Protein AF-A0AAN8WXS8-F1 (afdb_monomer_lite)

Radius of gyration: 25.69 Å; chains: 1; bounding box: 59×44×62 Å

Organism: Halocaridina rubra (NCBI:txid373956)

Structure (mmCIF, N/CA/C/O backbone):
data_AF-A0AAN8WXS8-F1
#
_entry.id   AF-A0AAN8WXS8-F1
#
loop_
_atom_site.group_PDB
_atom_site.id
_atom_site.type_symbol
_atom_site.label_atom_id
_atom_site.label_alt_id
_atom_site.label_comp_id
_atom_site.label_asym_id
_atom_site.label_entity_id
_atom_site.label_seq_id
_atom_site.pdbx_PDB_ins_code
_atom_site.Cartn_x
_atom_site.Cartn_y
_atom_site.Cartn_z
_atom_site.occupancy
_atom_site.B_iso_or_equiv
_atom_site.auth_seq_id
_atom_site.auth_comp_id
_atom_site.auth_asym_id
_atom_site.auth_atom_id
_atom_site.pdbx_PDB_model_num
ATOM 1 N N . MET A 1 1 ? -15.600 1.512 2.262 1.00 88.75 1 MET A N 1
ATOM 2 C CA . MET A 1 1 ? -15.982 2.448 3.340 1.00 88.75 1 MET A CA 1
ATOM 3 C C . MET A 1 1 ? -16.787 3.572 2.714 1.00 88.75 1 MET A C 1
ATOM 5 O O . MET A 1 1 ? -16.314 4.139 1.739 1.00 88.75 1 MET A O 1
ATOM 9 N N . GLN A 1 2 ? -18.002 3.830 3.194 1.00 92.88 2 GLN A N 1
ATOM 10 C CA . GLN A 1 2 ? -18.832 4.942 2.721 1.00 92.88 2 GLN A CA 1
ATOM 11 C C . GLN A 1 2 ? -18.619 6.145 3.644 1.00 92.88 2 GLN A C 1
ATOM 13 O O . GLN A 1 2 ? -18.555 5.969 4.859 1.00 92.88 2 GLN A O 1
ATOM 18 N N . VAL A 1 3 ? -18.501 7.347 3.079 1.00 96.12 3 VAL A N 1
ATOM 19 C CA . VAL A 1 3 ? -18.275 8.585 3.837 1.00 96.12 3 VAL A CA 1
ATOM 20 C C . VAL A 1 3 ? -19.212 9.694 3.374 1.00 96.12 3 VAL A C 1
ATOM 22 O O . VAL A 1 3 ? -19.596 9.736 2.205 1.00 96.12 3 VAL A O 1
ATOM 25 N N . ASP A 1 4 ? -19.566 10.593 4.287 1.00 95.38 4 ASP A N 1
ATOM 26 C CA . ASP A 1 4 ? -20.258 11.841 3.978 1.00 95.38 4 ASP A CA 1
ATOM 27 C C . ASP A 1 4 ? -19.231 12.957 3.752 1.00 95.38 4 ASP A C 1
ATOM 29 O O . ASP A 1 4 ? -18.678 13.521 4.698 1.00 95.38 4 ASP A O 1
ATOM 33 N N . ALA A 1 5 ? -18.971 13.272 2.482 1.00 91.62 5 ALA A N 1
ATOM 34 C CA . ALA A 1 5 ? -18.016 14.306 2.087 1.00 91.62 5 ALA A CA 1
ATOM 35 C C . ALA A 1 5 ? -18.447 15.726 2.503 1.00 91.62 5 ALA A C 1
ATOM 37 O O . ALA A 1 5 ? -17.599 16.603 2.628 1.00 91.62 5 ALA A O 1
ATOM 38 N N . ASN A 1 6 ? -19.741 15.966 2.754 1.00 92.69 6 ASN A N 1
ATOM 39 C CA . ASN A 1 6 ? -20.224 17.275 3.208 1.00 92.69 6 ASN A CA 1
ATOM 40 C C . ASN A 1 6 ? -20.075 17.457 4.725 1.00 92.69 6 ASN A C 1
ATOM 42 O O . ASN A 1 6 ? -20.254 18.563 5.233 1.00 92.69 6 ASN A O 1
ATOM 46 N N . ASN A 1 7 ? -19.760 16.378 5.444 1.00 93.88 7 ASN A N 1
ATOM 47 C CA . ASN A 1 7 ? -19.612 16.357 6.891 1.00 93.88 7 ASN A CA 1
ATOM 48 C C . ASN A 1 7 ? -18.234 15.806 7.285 1.00 93.88 7 ASN A C 1
ATOM 50 O O . ASN A 1 7 ? -18.129 14.752 7.914 1.00 93.88 7 ASN A O 1
ATOM 54 N N . ALA A 1 8 ? -17.175 16.506 6.874 1.00 94.06 8 ALA A N 1
ATOM 55 C CA . ALA A 1 8 ? -15.784 16.205 7.218 1.00 94.06 8 ALA A CA 1
ATOM 56 C C . ALA A 1 8 ? -15.362 14.742 6.949 1.00 94.06 8 ALA A C 1
ATOM 58 O O . ALA A 1 8 ? -14.729 14.095 7.792 1.00 94.06 8 ALA A O 1
ATOM 59 N N . HIS A 1 9 ? -15.810 14.175 5.822 1.00 96.19 9 HIS A N 1
ATOM 60 C CA . HIS A 1 9 ? -15.609 12.767 5.456 1.00 96.19 9 HIS A CA 1
ATOM 61 C C . HIS A 1 9 ? -15.994 11.785 6.578 1.00 96.19 9 HIS A C 1
ATOM 63 O O . HIS A 1 9 ? -15.307 10.790 6.815 1.00 96.19 9 HIS A O 1
ATOM 69 N N . THR A 1 10 ? -17.087 12.061 7.295 1.00 97.31 10 THR A N 1
ATOM 70 C CA . THR A 1 10 ? -17.552 11.196 8.387 1.00 97.31 10 THR A CA 1
ATOM 71 C C . THR A 1 10 ? -17.991 9.840 7.849 1.00 97.31 10 THR A C 1
ATOM 73 O O . THR A 1 10 ? -18.765 9.761 6.894 1.00 97.31 10 THR A O 1
ATOM 76 N N . VAL A 1 11 ? -17.514 8.760 8.468 1.00 97.00 11 VAL A N 1
ATOM 77 C CA . VAL A 1 11 ? -17.847 7.389 8.068 1.00 97.00 11 VAL A CA 1
ATOM 78 C C . VAL A 1 11 ? -19.330 7.108 8.307 1.00 97.00 11 VAL A C 1
ATOM 80 O O . VAL A 1 11 ? -19.829 7.222 9.427 1.00 97.00 11 VAL A O 1
ATOM 83 N N . VAL A 1 12 ? -20.027 6.696 7.248 1.00 95.75 12 VAL A N 1
ATOM 84 C CA . VAL A 1 12 ? -21.451 6.352 7.279 1.00 95.75 12 VAL A CA 1
ATOM 85 C C . VAL A 1 12 ? -21.603 4.839 7.414 1.00 95.75 12 VAL A C 1
ATOM 87 O O . VAL A 1 12 ? -21.116 4.076 6.579 1.00 95.75 12 VAL A O 1
ATOM 90 N N . GLY A 1 13 ? -22.314 4.408 8.457 1.00 92.56 13 GLY A N 1
ATOM 91 C CA . GLY A 1 13 ? -22.490 2.992 8.775 1.00 92.56 13 GLY A CA 1
ATOM 92 C C . GLY A 1 13 ? -21.215 2.338 9.313 1.00 92.56 13 GLY A C 1
ATOM 93 O O . GLY A 1 13 ? -20.308 3.011 9.806 1.00 92.56 13 GLY A O 1
ATOM 94 N N . THR A 1 14 ? -21.159 1.008 9.238 1.00 92.88 14 THR A N 1
ATOM 95 C CA . THR A 1 14 ? -19.994 0.232 9.678 1.00 92.88 14 THR A CA 1
ATOM 96 C C . THR A 1 14 ? -19.018 0.073 8.511 1.00 92.88 14 THR A C 1
ATOM 98 O O . THR A 1 14 ? -19.390 -0.511 7.487 1.00 92.88 14 THR A O 1
ATOM 101 N N . PRO A 1 15 ? -17.781 0.593 8.611 1.00 95.62 15 PRO A N 1
ATOM 102 C CA . PRO A 1 15 ? -16.771 0.343 7.595 1.00 95.62 15 PRO A CA 1
ATOM 103 C C . PRO A 1 15 ? -16.388 -1.140 7.586 1.00 95.62 15 PRO A C 1
ATOM 105 O O . PRO A 1 15 ? -16.447 -1.804 8.611 1.00 95.62 15 PRO A O 1
ATOM 108 N N . VAL A 1 16 ? -15.972 -1.641 6.423 1.00 96.75 16 VAL A N 1
ATOM 109 C CA . VAL A 1 16 ? -15.455 -3.004 6.263 1.00 96.75 16 VAL A CA 1
ATOM 110 C C . VAL A 1 16 ? -13.984 -2.906 5.889 1.00 96.75 16 VAL A C 1
ATOM 112 O O . VAL A 1 16 ? -13.652 -2.305 4.863 1.00 96.75 16 VAL A O 1
ATOM 115 N N . ILE A 1 17 ? -13.119 -3.459 6.732 1.00 97.44 17 ILE A N 1
ATOM 116 C CA . ILE A 1 17 ? -11.664 -3.415 6.621 1.00 97.44 17 ILE A CA 1
ATOM 117 C C . ILE A 1 17 ? -11.153 -4.841 6.774 1.00 97.44 17 ILE A C 1
ATOM 119 O O . ILE A 1 17 ? -11.209 -5.432 7.852 1.00 97.44 17 ILE A O 1
ATOM 123 N N . VAL A 1 18 ? -10.639 -5.387 5.675 1.00 97.31 1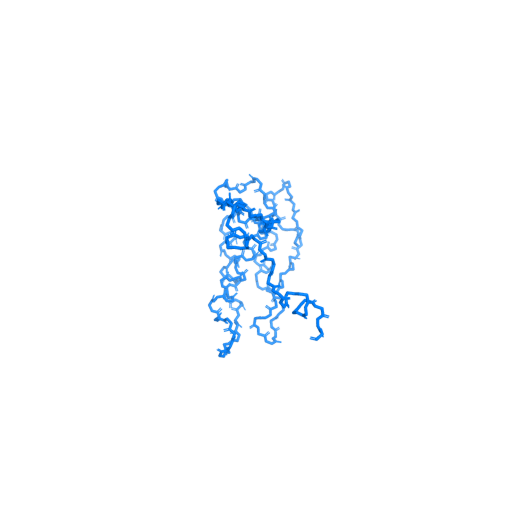8 VAL A N 1
ATOM 124 C CA . VAL A 1 18 ? -10.178 -6.772 5.610 1.00 97.31 18 VAL A CA 1
ATOM 125 C C . VAL A 1 18 ? -8.729 -6.852 5.159 1.00 97.31 18 VAL A C 1
ATOM 127 O O . VAL A 1 18 ? -8.315 -6.130 4.251 1.00 97.31 18 VAL A O 1
ATOM 130 N N . PHE A 1 19 ? -7.967 -7.756 5.773 1.00 96.62 19 PHE A N 1
ATOM 131 C CA . PHE A 1 19 ? -6.583 -8.035 5.392 1.00 96.62 19 PHE A CA 1
ATOM 132 C C . PHE A 1 19 ? -6.367 -9.535 5.216 1.00 96.62 19 PHE A C 1
ATOM 134 O O . PHE A 1 19 ? -6.828 -10.344 6.017 1.00 96.62 19 PHE A O 1
ATOM 141 N N . GLY A 1 20 ? -5.631 -9.898 4.166 1.00 93.31 20 GLY A N 1
ATOM 142 C CA . GLY A 1 20 ? -5.133 -11.254 3.958 1.00 93.31 20 GLY A CA 1
ATOM 143 C C . GLY A 1 20 ? -3.707 -11.425 4.480 1.00 93.31 20 GLY A C 1
ATOM 144 O O . GLY A 1 20 ? -3.024 -10.453 4.796 1.00 93.31 20 GLY A O 1
ATOM 145 N N . CYS A 1 21 ? -3.238 -12.673 4.520 1.00 91.12 21 CYS A N 1
ATOM 146 C CA . CYS A 1 21 ? -1.847 -13.025 4.841 1.00 91.12 21 CYS A CA 1
ATOM 147 C C . CYS A 1 21 ? -1.344 -12.544 6.222 1.00 91.12 21 CYS A C 1
ATOM 149 O O . CYS A 1 21 ? -0.133 -12.409 6.422 1.00 91.12 21 CYS A O 1
ATOM 151 N N . ILE A 1 22 ? -2.256 -12.327 7.175 1.00 95.50 22 ILE A N 1
ATOM 152 C CA . ILE A 1 22 ? -1.928 -11.998 8.568 1.00 95.50 22 ILE A CA 1
ATOM 153 C C . ILE A 1 22 ? -1.691 -13.291 9.358 1.00 95.50 22 ILE A C 1
ATOM 155 O O . ILE A 1 22 ? -0.548 -13.640 9.649 1.00 95.50 22 ILE A O 1
ATOM 159 N N . ASN A 1 23 ? -2.753 -14.044 9.632 1.00 93.75 23 ASN A N 1
ATOM 160 C CA . ASN A 1 23 ? -2.713 -15.379 10.227 1.00 93.75 23 ASN A CA 1
ATOM 161 C C . ASN A 1 23 ? -3.870 -16.224 9.651 1.00 93.75 23 ASN A C 1
ATOM 163 O O . ASN A 1 23 ? -4.530 -15.810 8.697 1.00 93.75 23 ASN A O 1
ATOM 167 N N . THR A 1 24 ? -4.103 -17.422 10.188 1.00 93.25 24 THR A N 1
ATOM 168 C CA . THR A 1 24 ? -5.115 -18.358 9.654 1.00 93.25 24 THR A CA 1
ATOM 169 C C . THR A 1 24 ? -6.571 -17.982 9.946 1.00 93.25 24 THR A C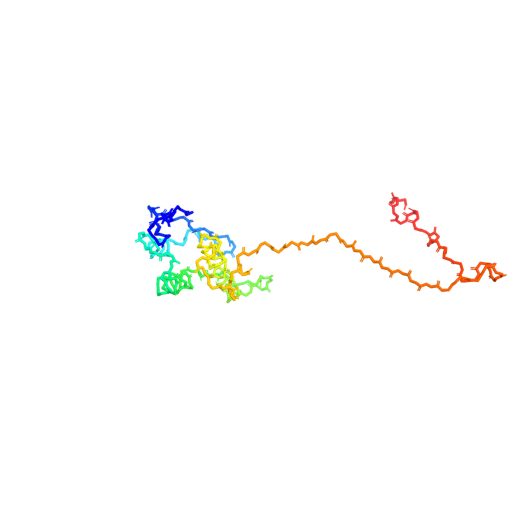 1
ATOM 171 O O . THR A 1 24 ? -7.467 -18.540 9.315 1.00 93.25 24 THR A O 1
ATOM 174 N N . THR A 1 25 ? -6.826 -17.063 10.880 1.00 94.69 25 THR A N 1
ATOM 175 C CA . THR A 1 25 ? -8.175 -16.726 11.364 1.00 94.69 25 THR A CA 1
ATOM 176 C C . THR A 1 25 ? -8.561 -15.268 11.133 1.00 94.69 25 THR A C 1
ATOM 178 O O . THR A 1 25 ? -9.747 -14.942 11.137 1.00 94.69 25 THR A O 1
ATOM 181 N N . PHE A 1 26 ? -7.585 -14.387 10.923 1.00 95.94 26 PHE A N 1
ATOM 182 C CA . PHE A 1 26 ? -7.810 -12.968 10.704 1.00 95.94 26 PHE A CA 1
ATOM 183 C C . PHE A 1 26 ? -8.443 -12.731 9.332 1.00 95.94 26 PHE A C 1
ATOM 185 O O . PHE A 1 26 ? -7.895 -13.125 8.303 1.00 95.94 26 PHE A O 1
ATOM 192 N N . VAL A 1 27 ? -9.582 -12.040 9.331 1.00 94.31 27 VAL A N 1
ATOM 193 C CA . VAL A 1 27 ? -10.262 -11.588 8.110 1.00 94.31 27 VAL A CA 1
ATOM 194 C C . VAL A 1 27 ? -10.626 -10.118 8.253 1.00 94.31 27 VAL A C 1
ATOM 196 O O . VAL A 1 27 ? -10.195 -9.311 7.438 1.00 94.31 27 VAL A O 1
ATOM 199 N N . HIS A 1 28 ? -11.367 -9.775 9.309 1.00 97.19 28 HIS A N 1
ATOM 200 C CA . HIS A 1 28 ? -11.843 -8.422 9.592 1.00 97.19 28 HIS A CA 1
ATOM 201 C C . HIS A 1 28 ? -11.057 -7.763 10.719 1.00 97.19 28 HIS A C 1
ATOM 203 O O . HIS A 1 28 ? -10.850 -8.377 11.765 1.00 97.19 28 HIS A O 1
ATOM 209 N N . ALA A 1 29 ? -10.730 -6.485 10.537 1.00 97.44 29 ALA A N 1
ATOM 210 C CA . ALA A 1 29 ? -10.242 -5.610 11.596 1.00 97.44 29 ALA A CA 1
ATOM 211 C C . ALA A 1 29 ? -11.429 -4.997 12.372 1.00 97.44 29 ALA A C 1
ATOM 213 O O . ALA A 1 29 ? -11.635 -3.786 12.351 1.00 97.44 29 ALA A O 1
ATOM 214 N N . SER A 1 30 ? -12.257 -5.838 12.999 1.00 96.75 30 SER A N 1
ATOM 215 C CA . SER A 1 30 ? -13.525 -5.455 13.647 1.00 96.75 30 SER A CA 1
ATOM 216 C C . SER A 1 30 ? -13.378 -4.349 14.702 1.00 96.75 30 SER A C 1
ATOM 218 O O . SER A 1 30 ? -14.242 -3.477 14.812 1.00 96.75 30 SER A O 1
ATOM 220 N N . ALA A 1 31 ? -12.293 -4.355 15.483 1.00 96.12 31 ALA A N 1
ATOM 221 C CA . ALA A 1 31 ? -12.047 -3.312 16.480 1.00 96.12 31 ALA A CA 1
ATOM 222 C C . ALA A 1 31 ? -11.720 -1.973 15.805 1.00 96.12 31 ALA A C 1
ATOM 224 O O . ALA A 1 31 ? -12.232 -0.924 16.201 1.00 96.12 31 ALA A O 1
ATOM 225 N N . THR A 1 32 ? -10.918 -2.019 14.743 1.00 97.31 32 THR A N 1
ATOM 226 C CA . THR A 1 32 ? -10.592 -0.852 13.915 1.00 97.31 32 THR A CA 1
ATOM 227 C C . THR A 1 32 ? -11.823 -0.319 13.173 1.00 97.31 32 THR A C 1
ATOM 229 O O . THR A 1 32 ? -12.037 0.892 13.104 1.00 97.31 32 THR A O 1
ATOM 232 N N . GLU A 1 33 ? -12.672 -1.210 12.657 1.00 97.69 33 GLU A N 1
ATOM 233 C CA . GLU A 1 33 ? -13.936 -0.862 12.006 1.00 97.69 33 GLU A CA 1
ATOM 234 C C . GLU A 1 33 ? -14.862 -0.106 12.974 1.00 97.69 33 GLU A C 1
ATOM 236 O O . GLU A 1 33 ? -15.396 0.953 12.634 1.00 97.69 33 GLU A O 1
ATOM 241 N N . ALA A 1 34 ? -14.999 -0.601 14.208 1.00 96.00 34 ALA A N 1
ATOM 242 C CA . ALA A 1 34 ? -15.779 0.052 15.256 1.00 96.00 34 ALA A CA 1
ATOM 243 C C . ALA A 1 34 ? -15.187 1.406 15.685 1.00 96.00 34 ALA A C 1
ATOM 245 O O . ALA A 1 34 ? -15.941 2.337 15.967 1.00 96.00 34 ALA A O 1
ATOM 246 N N . ALA A 1 35 ? -13.856 1.540 15.707 1.00 95.50 35 ALA A N 1
ATOM 247 C CA . ALA A 1 35 ? -13.178 2.791 16.049 1.00 95.50 35 ALA A CA 1
ATOM 248 C C . ALA A 1 35 ? -13.429 3.911 15.022 1.00 95.50 35 ALA A C 1
ATOM 250 O O . ALA A 1 35 ? -13.431 5.086 15.387 1.00 95.50 35 ALA A O 1
ATOM 251 N N . LEU A 1 36 ? -13.660 3.552 13.756 1.00 97.00 36 LEU A N 1
ATOM 252 C CA . LEU A 1 36 ? -13.898 4.496 12.661 1.00 97.00 36 LEU A CA 1
ATOM 253 C C . LEU A 1 36 ? -15.383 4.779 12.403 1.00 97.00 36 LEU A C 1
ATOM 255 O O . LEU A 1 36 ? -15.711 5.816 11.829 1.00 97.00 36 LEU A O 1
ATOM 259 N N . ALA A 1 37 ? -16.287 3.888 12.813 1.00 97.00 37 ALA A N 1
ATOM 260 C CA . ALA A 1 37 ? -17.721 4.046 12.589 1.00 97.00 37 ALA A CA 1
ATOM 261 C C . ALA A 1 37 ? -18.251 5.374 13.172 1.00 97.00 37 ALA A C 1
ATOM 263 O O . ALA A 1 37 ? -18.115 5.654 14.365 1.00 97.00 37 ALA A O 1
ATOM 264 N N . GLY A 1 38 ? -18.867 6.204 12.322 1.00 96.62 38 GLY A N 1
ATOM 265 C CA . GLY A 1 38 ? -19.426 7.500 12.718 1.00 96.62 38 GLY A CA 1
ATOM 266 C C . GLY A 1 38 ? -18.394 8.567 13.101 1.00 96.62 38 GLY A C 1
ATOM 267 O O . GLY A 1 38 ? -18.770 9.572 13.704 1.00 96.62 38 GLY A O 1
ATOM 268 N N . LYS A 1 39 ? -17.105 8.364 12.801 1.00 97.12 39 LYS A N 1
ATOM 269 C CA . LYS A 1 39 ? -16.038 9.343 13.056 1.00 97.12 39 LYS A CA 1
ATOM 270 C C . LYS A 1 39 ? -15.610 10.054 11.775 1.00 97.12 39 LYS A C 1
ATOM 272 O O . LYS A 1 39 ? -15.756 9.512 10.680 1.00 97.12 39 LYS A O 1
ATOM 277 N N . SER A 1 40 ? -15.088 11.269 11.928 1.00 97.19 40 SER A N 1
ATOM 278 C CA . SER A 1 40 ? -14.508 12.049 10.832 1.00 97.19 40 SER A CA 1
ATOM 279 C C . SER A 1 40 ? -13.132 11.504 10.458 1.00 97.19 40 SER A C 1
ATOM 281 O O . SER A 1 40 ? -12.315 11.228 11.335 1.00 97.19 40 SER A O 1
ATOM 283 N N . LEU A 1 41 ? -12.877 11.371 9.155 1.00 96.62 41 LEU A N 1
ATOM 284 C CA . LEU A 1 41 ? -11.567 10.993 8.619 1.00 96.62 41 LEU A CA 1
ATOM 285 C C . LEU A 1 41 ? -10.621 12.186 8.423 1.00 96.62 41 LEU A C 1
ATOM 287 O O . LEU A 1 41 ? -9.501 11.997 7.962 1.00 96.62 41 LEU A O 1
ATOM 291 N N . GLU A 1 42 ? -11.055 13.402 8.750 1.00 95.75 42 GLU A N 1
ATOM 292 C CA . GLU A 1 42 ? -10.203 14.598 8.760 1.00 95.75 42 GLU A CA 1
ATOM 293 C C . GLU A 1 42 ? -9.555 14.827 10.135 1.00 95.75 42 GLU A C 1
ATOM 295 O O . GLU A 1 42 ? -8.592 15.582 10.252 1.00 95.75 42 GLU A O 1
ATOM 300 N N . ASP A 1 43 ? -10.061 14.159 11.177 1.00 96.19 43 ASP A N 1
ATOM 301 C CA . ASP A 1 43 ? -9.532 14.245 12.534 1.00 96.19 43 ASP A CA 1
ATOM 302 C C . ASP A 1 43 ? -8.312 13.325 12.706 1.00 96.19 43 ASP A C 1
ATOM 304 O O . ASP A 1 43 ? -8.416 12.094 12.724 1.00 96.19 43 ASP A O 1
ATOM 308 N N . GLU A 1 44 ? -7.139 13.933 12.882 1.00 95.06 44 GLU A N 1
ATOM 309 C CA . GLU A 1 44 ? -5.883 13.218 13.098 1.00 95.06 44 GLU A CA 1
ATOM 310 C C . GLU A 1 44 ? -5.941 12.279 14.313 1.00 95.06 44 GLU A C 1
ATOM 312 O O . GLU A 1 44 ? -5.417 11.165 14.251 1.00 95.06 44 GLU A O 1
ATOM 317 N N . ALA A 1 45 ? -6.616 12.672 15.398 1.00 97.38 45 ALA A N 1
ATOM 318 C CA . ALA A 1 45 ? -6.711 11.847 16.598 1.00 97.38 45 ALA A CA 1
ATOM 319 C C . ALA A 1 45 ? -7.531 10.573 16.342 1.00 97.38 45 ALA A C 1
ATOM 321 O O . ALA A 1 45 ? -7.185 9.500 16.845 1.00 97.38 45 ALA A O 1
ATOM 322 N N . VAL A 1 46 ? -8.580 10.664 15.515 1.00 97.12 46 VAL A N 1
ATOM 323 C CA . VAL A 1 46 ? -9.363 9.500 15.069 1.00 97.12 46 VAL A CA 1
ATOM 324 C C . VAL A 1 46 ? -8.491 8.562 14.239 1.00 97.12 46 VAL A C 1
ATOM 326 O O . VAL A 1 46 ? -8.494 7.353 14.480 1.00 97.12 46 VAL A O 1
ATOM 329 N N . ILE A 1 47 ? -7.713 9.104 13.297 1.00 96.69 47 ILE A N 1
ATOM 330 C CA . ILE A 1 47 ? -6.819 8.303 12.451 1.00 96.69 47 ILE A CA 1
ATOM 331 C C . ILE A 1 47 ? -5.763 7.599 13.311 1.00 96.69 47 ILE A C 1
ATOM 333 O O . ILE A 1 47 ? -5.580 6.389 13.187 1.00 96.69 47 ILE A O 1
ATOM 337 N N . GLN A 1 48 ? -5.095 8.315 14.217 1.00 97.38 48 GLN A N 1
ATOM 338 C CA . GLN A 1 48 ? -4.077 7.741 15.102 1.00 97.38 48 GLN A CA 1
ATOM 339 C C . GLN A 1 48 ? -4.652 6.641 16.007 1.00 97.38 48 GLN A C 1
ATOM 341 O O . GLN A 1 48 ? -4.026 5.590 16.183 1.00 97.38 48 GLN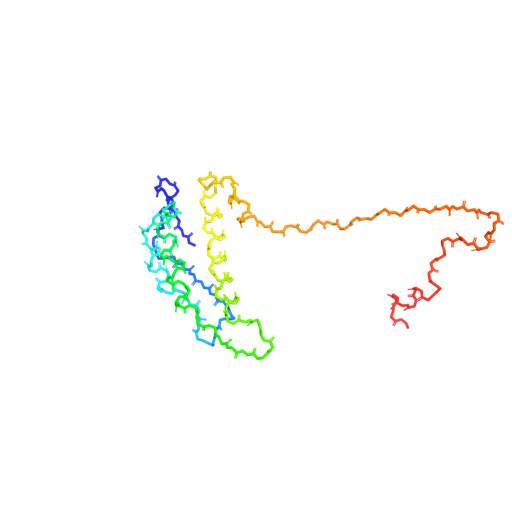 A O 1
ATOM 346 N N . ALA A 1 49 ? -5.858 6.846 16.547 1.00 97.50 49 ALA A N 1
ATOM 347 C CA . ALA A 1 49 ? -6.547 5.844 17.352 1.00 97.50 49 ALA A CA 1
ATOM 348 C C . ALA A 1 49 ? -6.884 4.590 16.529 1.00 97.50 49 ALA A C 1
ATOM 350 O O . ALA A 1 49 ? -6.620 3.475 16.981 1.00 97.50 49 ALA A O 1
ATOM 351 N N . ALA A 1 50 ? -7.392 4.758 15.305 1.00 97.75 50 ALA A N 1
ATOM 352 C CA . ALA A 1 50 ? -7.691 3.646 14.407 1.00 97.75 50 ALA A CA 1
ATOM 353 C C . ALA A 1 50 ? -6.427 2.875 13.992 1.00 97.75 50 ALA A C 1
ATOM 355 O O . ALA A 1 50 ? -6.420 1.647 14.016 1.00 97.75 50 ALA A O 1
ATOM 356 N N . LEU A 1 51 ? -5.329 3.569 13.677 1.00 98.19 51 LEU A N 1
ATOM 357 C CA . LEU A 1 51 ? -4.052 2.930 13.345 1.00 98.19 51 LEU A CA 1
ATOM 358 C C . LEU A 1 51 ? -3.459 2.167 14.537 1.00 98.19 51 LEU A C 1
ATOM 360 O O . LEU A 1 51 ? -2.856 1.111 14.343 1.00 98.19 51 LEU A O 1
ATOM 364 N N . SER A 1 52 ? -3.636 2.673 15.758 1.00 97.94 52 SER A N 1
ATOM 365 C CA . SER A 1 52 ? -3.181 2.003 16.984 1.00 97.94 52 SER A CA 1
ATOM 366 C C . SER A 1 52 ? -4.033 0.774 17.318 1.00 97.94 52 SER A C 1
ATOM 368 O O . SER A 1 52 ? -3.495 -0.268 17.703 1.00 97.94 52 SER A O 1
ATOM 370 N N . ALA A 1 53 ? -5.353 0.872 17.122 1.00 97.62 53 ALA A N 1
ATOM 371 C CA . ALA A 1 53 ? -6.261 -0.266 17.224 1.00 97.62 53 ALA A CA 1
ATOM 372 C C . ALA A 1 53 ? -5.865 -1.355 16.220 1.00 97.62 53 ALA A C 1
ATOM 374 O O . ALA A 1 53 ? -5.681 -2.505 16.614 1.00 97.62 53 AL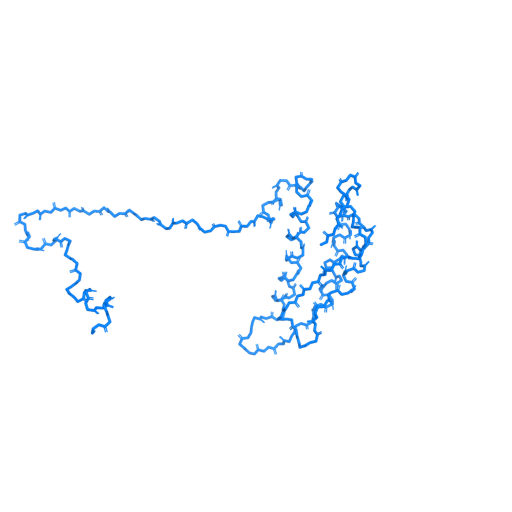A A O 1
ATOM 375 N N . LEU A 1 54 ? -5.601 -0.974 14.966 1.00 98.06 54 LEU A N 1
ATOM 376 C CA . LEU A 1 54 ? -5.188 -1.908 13.926 1.00 98.06 54 LEU A CA 1
ATOM 377 C C . LEU A 1 54 ? -3.858 -2.594 14.248 1.00 98.06 54 LEU A C 1
ATOM 379 O O . LEU A 1 54 ? -3.738 -3.798 14.055 1.00 98.06 54 LEU A O 1
ATOM 383 N N . ALA A 1 55 ? -2.873 -1.863 14.778 1.00 97.50 55 ALA A N 1
ATOM 384 C CA . ALA A 1 55 ? -1.597 -2.456 15.182 1.00 97.50 55 ALA A CA 1
ATOM 385 C C . ALA A 1 55 ? -1.745 -3.514 16.280 1.00 97.50 55 ALA A C 1
ATOM 387 O O . ALA A 1 55 ? -1.002 -4.489 16.301 1.00 97.50 55 ALA A O 1
ATOM 388 N N . SER A 1 56 ? -2.699 -3.310 17.190 1.00 96.75 56 SER A N 1
ATOM 389 C CA . SER A 1 56 ? -2.982 -4.255 18.274 1.00 96.75 56 SER A CA 1
ATOM 390 C C . SER A 1 56 ? -3.798 -5.457 17.790 1.00 96.75 56 SER A C 1
ATOM 392 O O . SER A 1 56 ? -3.697 -6.545 18.351 1.00 96.75 56 SER A O 1
ATOM 394 N N . GLU A 1 57 ? -4.626 -5.256 16.765 1.00 96.56 57 GLU A N 1
ATOM 395 C CA . GLU A 1 57 ? -5.537 -6.259 16.215 1.00 96.56 57 GLU A CA 1
ATOM 396 C C . GLU A 1 57 ? -4.849 -7.184 15.197 1.00 96.56 57 GLU A C 1
ATOM 398 O O . GLU A 1 57 ? -5.131 -8.383 15.132 1.00 96.56 57 GLU A O 1
ATOM 403 N N . VAL A 1 58 ? -3.918 -6.642 14.408 1.00 97.06 58 VAL A N 1
ATOM 404 C CA . VAL A 1 58 ? -3.142 -7.385 13.413 1.00 97.06 58 VAL A CA 1
ATOM 405 C C . VAL A 1 58 ? -2.018 -8.131 14.124 1.00 97.06 58 VAL A C 1
ATOM 407 O O . VAL A 1 58 ? -0.989 -7.557 14.460 1.00 97.06 58 VAL A O 1
ATOM 410 N N . VAL A 1 59 ? -2.206 -9.437 14.318 1.00 96.56 59 VAL A N 1
ATOM 411 C CA . VAL A 1 59 ? -1.213 -10.335 14.931 1.00 96.56 59 VAL A CA 1
ATOM 412 C C . VAL A 1 59 ? -0.765 -11.374 13.898 1.00 96.56 59 VAL A C 1
ATOM 414 O O . VAL A 1 59 ? -1.430 -12.404 13.744 1.00 96.56 59 VAL A O 1
ATOM 417 N N . PRO A 1 60 ? 0.313 -11.113 13.133 1.00 96.19 60 PRO A N 1
ATOM 418 C CA . PRO A 1 60 ? 0.738 -12.014 12.074 1.00 96.19 60 PRO A CA 1
ATOM 419 C C . PRO A 1 60 ? 1.491 -13.240 12.591 1.00 96.19 60 PRO A C 1
ATOM 421 O O . PRO A 1 60 ? 2.274 -13.150 13.537 1.00 96.19 60 PRO A O 1
ATOM 424 N N . ASP A 1 61 ? 1.334 -14.369 11.899 1.00 93.75 61 ASP A N 1
ATOM 425 C CA . ASP A 1 61 ? 2.176 -15.544 12.138 1.00 93.75 61 ASP A CA 1
ATOM 426 C C . ASP A 1 61 ? 3.630 -15.250 11.728 1.00 93.75 61 ASP A C 1
ATOM 428 O O . ASP A 1 61 ? 3.889 -14.697 10.652 1.00 93.75 61 ASP A O 1
ATOM 432 N N . SER A 1 62 ? 4.588 -15.699 12.545 1.00 93.88 62 SER A N 1
ATOM 433 C CA . SER A 1 62 ? 6.015 -15.675 12.207 1.00 93.88 62 SER A CA 1
ATOM 434 C C . SER A 1 62 ? 6.433 -16.996 11.561 1.00 93.88 62 SER A C 1
ATOM 436 O O . SER A 1 62 ? 6.287 -18.062 12.165 1.00 93.88 62 SER A O 1
ATOM 438 N N . ARG A 1 63 ? 6.937 -16.942 10.321 1.00 90.25 63 ARG A N 1
ATOM 439 C CA . ARG A 1 63 ? 7.392 -18.117 9.556 1.00 90.25 63 ARG A CA 1
ATOM 440 C C . ARG A 1 63 ? 8.742 -17.822 8.888 1.00 90.25 63 ARG A C 1
ATOM 442 O O . ARG A 1 63 ? 8.915 -16.714 8.393 1.00 90.25 63 ARG A O 1
ATOM 449 N N . PRO A 1 64 ? 9.680 -18.788 8.807 1.00 87.75 64 PRO A N 1
ATOM 450 C CA . PRO A 1 64 ? 11.058 -18.532 8.358 1.00 87.75 64 PRO A CA 1
ATOM 451 C C . PRO A 1 64 ? 11.233 -17.936 6.951 1.00 87.75 64 PRO A C 1
ATOM 453 O O . PRO A 1 64 ? 12.260 -17.322 6.686 1.00 87.75 64 PRO A O 1
ATOM 456 N N . TYR A 1 65 ? 10.269 -18.133 6.050 1.00 89.31 65 TYR A N 1
ATOM 457 C CA . TYR A 1 65 ? 10.334 -17.668 4.655 1.00 89.31 65 TYR A CA 1
ATOM 458 C C . TYR A 1 65 ? 9.348 -16.533 4.349 1.00 89.31 65 TYR A C 1
ATOM 460 O O . TYR A 1 65 ? 9.283 -16.065 3.214 1.00 89.31 65 TYR A O 1
ATOM 468 N N . ASP A 1 66 ? 8.579 -16.103 5.349 1.00 91.12 66 ASP A N 1
ATOM 469 C CA . ASP A 1 66 ? 7.618 -15.015 5.214 1.00 91.12 66 ASP A CA 1
ATOM 470 C C . ASP A 1 66 ? 8.275 -13.672 5.543 1.00 91.12 66 ASP A C 1
ATOM 472 O O . ASP A 1 66 ? 9.296 -13.590 6.228 1.00 91.12 66 ASP A O 1
ATOM 476 N N . ALA A 1 67 ? 7.630 -12.590 5.108 1.00 93.06 67 ALA A N 1
ATOM 477 C CA . ALA A 1 67 ? 7.939 -11.268 5.629 1.00 93.06 67 ALA A CA 1
ATOM 478 C C . ALA A 1 67 ? 7.720 -11.210 7.151 1.00 93.06 67 ALA A C 1
ATOM 480 O O . ALA A 1 67 ? 6.839 -11.892 7.689 1.00 93.06 67 ALA A O 1
ATOM 481 N N . SER A 1 68 ? 8.499 -10.366 7.830 1.00 94.94 68 SER A N 1
ATOM 482 C CA . SER A 1 68 ? 8.454 -10.274 9.288 1.00 94.94 68 SER A CA 1
ATOM 483 C C . SER A 1 68 ? 7.073 -9.811 9.790 1.00 94.94 68 SER A C 1
ATOM 485 O O . SER A 1 68 ? 6.385 -9.051 9.092 1.00 94.94 68 SER A O 1
ATOM 487 N N . PRO A 1 69 ? 6.639 -10.241 10.988 1.00 96.12 69 PRO A N 1
ATOM 488 C CA . PRO A 1 69 ? 5.387 -9.771 11.577 1.00 96.12 69 PRO A CA 1
ATOM 489 C C . PRO A 1 69 ? 5.323 -8.244 11.694 1.00 96.12 69 PRO A C 1
ATOM 491 O O . PRO A 1 69 ? 4.301 -7.643 11.371 1.00 96.12 69 PRO A O 1
ATOM 494 N N . GLU A 1 70 ? 6.431 -7.602 12.063 1.00 96.25 7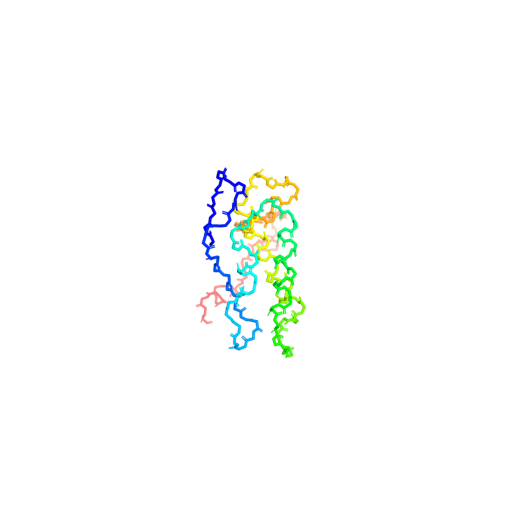0 GLU A N 1
ATOM 495 C CA . GLU A 1 70 ? 6.525 -6.146 12.219 1.00 96.25 70 GLU A CA 1
ATOM 496 C C . GLU A 1 70 ? 6.252 -5.432 10.892 1.00 96.25 70 GLU A C 1
ATOM 498 O O . GLU A 1 70 ? 5.504 -4.455 10.844 1.00 96.25 70 GLU A O 1
ATOM 503 N N . TYR A 1 71 ? 6.800 -5.960 9.792 1.00 96.62 71 TYR A N 1
ATOM 504 C CA . TYR A 1 71 ? 6.521 -5.450 8.455 1.00 96.62 71 TYR A CA 1
ATOM 505 C C . TYR A 1 71 ? 5.041 -5.601 8.086 1.00 96.62 71 TYR A C 1
ATOM 507 O O . TYR A 1 71 ? 4.448 -4.660 7.562 1.00 96.62 71 TYR A O 1
ATOM 515 N N . LYS A 1 72 ? 4.428 -6.760 8.361 1.00 96.69 72 LYS A N 1
ATOM 516 C CA . LYS A 1 72 ? 3.014 -7.015 8.035 1.00 96.69 72 LYS A CA 1
ATOM 517 C C . LYS A 1 72 ? 2.076 -6.066 8.799 1.00 96.69 72 LYS A C 1
ATOM 519 O O . LYS A 1 72 ? 1.131 -5.552 8.201 1.00 96.69 72 LYS A O 1
ATOM 524 N N . VAL A 1 73 ? 2.364 -5.781 10.073 1.00 97.69 73 VAL A N 1
ATOM 525 C CA . VAL A 1 73 ? 1.620 -4.789 10.874 1.00 97.69 73 VAL A CA 1
ATOM 526 C C . VAL A 1 73 ? 1.759 -3.389 10.276 1.00 97.69 73 VAL A C 1
ATOM 528 O O . VAL A 1 73 ? 0.752 -2.737 9.991 1.00 97.69 73 VAL A O 1
ATOM 531 N N . ALA A 1 74 ? 2.993 -2.951 10.008 1.00 97.94 74 ALA A N 1
ATOM 532 C CA . ALA A 1 74 ? 3.248 -1.640 9.416 1.00 97.94 74 ALA A CA 1
ATOM 533 C C . ALA A 1 74 ? 2.588 -1.495 8.034 1.00 97.94 74 ALA A C 1
ATOM 535 O O . ALA A 1 74 ? 2.029 -0.449 7.708 1.00 97.94 74 ALA A O 1
ATOM 536 N N . LEU A 1 75 ? 2.603 -2.553 7.220 1.00 97.25 75 LEU A N 1
ATOM 537 C CA . LEU A 1 75 ? 1.949 -2.572 5.916 1.00 97.25 75 LEU A CA 1
ATOM 538 C C . LEU A 1 75 ? 0.431 -2.398 6.041 1.00 97.25 75 LEU A C 1
ATOM 540 O O . LEU A 1 75 ? -0.138 -1.603 5.296 1.00 97.25 75 LEU A O 1
ATOM 544 N N . ALA A 1 76 ? -0.219 -3.092 6.980 1.00 97.94 76 ALA A N 1
ATOM 545 C CA . ALA A 1 76 ? -1.657 -2.954 7.209 1.00 97.94 76 ALA A CA 1
ATOM 546 C C . ALA A 1 76 ? -2.034 -1.515 7.607 1.00 97.94 76 ALA A C 1
ATOM 548 O O . ALA A 1 76 ? -2.944 -0.929 7.015 1.00 97.94 76 ALA A O 1
ATOM 549 N N . GLN A 1 77 ? -1.280 -0.912 8.533 1.00 98.12 77 GLN A N 1
ATOM 550 C CA . GLN A 1 77 ? -1.447 0.493 8.926 1.00 98.12 77 GLN A CA 1
ATOM 551 C C . GLN A 1 77 ? -1.263 1.448 7.741 1.00 98.12 77 GLN A C 1
ATOM 553 O O . GLN A 1 77 ? -2.112 2.305 7.494 1.00 98.12 77 GLN A O 1
ATOM 558 N N . ASN A 1 78 ? -0.199 1.264 6.959 1.00 97.44 78 ASN A N 1
ATOM 559 C CA . ASN A 1 78 ? 0.089 2.104 5.800 1.00 97.44 78 ASN A CA 1
ATOM 560 C C . ASN A 1 78 ? -0.974 1.970 4.702 1.00 97.44 78 ASN A C 1
ATOM 562 O O . ASN A 1 78 ? -1.320 2.962 4.066 1.00 97.44 78 ASN A O 1
ATOM 566 N N . MET A 1 79 ? -1.520 0.771 4.479 1.00 97.06 79 MET A N 1
ATOM 567 C CA . MET A 1 79 ? -2.606 0.555 3.517 1.00 97.06 79 MET A CA 1
ATOM 568 C C . MET A 1 79 ? -3.910 1.223 3.963 1.00 97.06 79 MET A C 1
ATOM 570 O O . MET A 1 79 ? -4.594 1.834 3.137 1.00 97.06 79 MET A O 1
ATOM 574 N N . LEU A 1 80 ? -4.239 1.165 5.258 1.00 97.62 80 LEU A N 1
ATOM 575 C CA . LEU A 1 80 ? -5.387 1.892 5.799 1.00 97.62 80 LEU A CA 1
ATOM 576 C C . LEU A 1 80 ? -5.192 3.406 5.646 1.00 97.62 80 LEU A C 1
ATOM 578 O O . LEU A 1 80 ? -6.067 4.080 5.105 1.00 97.62 80 LEU A O 1
ATOM 582 N N . TYR A 1 81 ? -4.031 3.933 6.040 1.00 97.44 81 TYR A N 1
ATOM 583 C CA . TYR A 1 81 ? -3.727 5.359 5.919 1.00 97.44 81 TYR A CA 1
ATOM 584 C C . TYR A 1 81 ? -3.750 5.837 4.461 1.00 97.44 81 TYR A C 1
ATOM 586 O O . TYR A 1 81 ? -4.396 6.834 4.149 1.00 97.44 81 TYR A O 1
ATOM 594 N N . LYS A 1 82 ? -3.149 5.074 3.538 1.00 97.38 82 LYS A N 1
ATOM 595 C CA . LYS A 1 82 ? -3.226 5.322 2.091 1.00 97.38 82 LYS A CA 1
ATOM 596 C C . LYS A 1 82 ? -4.671 5.407 1.596 1.00 97.38 82 LYS A C 1
ATOM 598 O O . LYS A 1 82 ? -4.999 6.289 0.806 1.00 97.38 82 LYS A O 1
ATOM 603 N N . THR A 1 83 ? -5.529 4.502 2.062 1.00 96.50 83 THR A N 1
ATOM 604 C CA . THR A 1 83 ? -6.954 4.488 1.704 1.00 96.50 83 THR A CA 1
ATOM 605 C C . THR A 1 83 ? -7.664 5.736 2.223 1.00 96.50 83 THR A C 1
ATOM 607 O O . THR A 1 83 ? -8.406 6.364 1.474 1.00 96.50 83 THR A O 1
ATOM 610 N N . ILE A 1 84 ? -7.402 6.129 3.473 1.00 96.69 84 ILE A N 1
ATOM 611 C CA . ILE A 1 84 ? -7.965 7.343 4.078 1.00 96.69 84 ILE A CA 1
ATOM 612 C C . ILE A 1 84 ? -7.528 8.588 3.298 1.00 96.69 84 ILE A C 1
ATOM 614 O O . ILE A 1 84 ? -8.380 9.390 2.927 1.00 96.69 84 ILE A O 1
ATOM 618 N N . LEU A 1 85 ? -6.240 8.717 2.962 1.00 96.50 85 LEU A N 1
ATOM 619 C CA . LEU A 1 85 ? -5.742 9.826 2.141 1.00 96.50 85 LEU A CA 1
ATOM 620 C C . LEU A 1 85 ? -6.429 9.885 0.770 1.00 96.50 85 LEU A C 1
ATOM 622 O O . LEU A 1 85 ? -6.771 10.965 0.301 1.00 96.50 85 LEU A O 1
ATOM 626 N N . GLY A 1 86 ? -6.670 8.731 0.141 1.00 95.44 86 GLY A N 1
ATOM 627 C CA . GLY A 1 86 ? -7.404 8.661 -1.124 1.00 95.44 86 GLY A CA 1
ATOM 628 C C . GLY A 1 86 ? -8.868 9.095 -1.013 1.00 95.44 86 GLY A C 1
ATOM 629 O O . GLY A 1 86 ? -9.407 9.640 -1.971 1.00 95.44 86 GLY A O 1
ATOM 630 N N . ILE A 1 87 ? -9.501 8.882 0.145 1.00 95.38 87 ILE A N 1
ATOM 631 C CA . ILE A 1 87 ? -10.879 9.312 0.422 1.00 95.38 87 ILE A CA 1
ATOM 632 C C . ILE A 1 87 ? -10.941 10.818 0.702 1.00 95.38 87 ILE A C 1
ATOM 634 O O . ILE A 1 87 ? -11.791 11.501 0.142 1.00 95.38 87 ILE A O 1
ATOM 638 N N . VAL A 1 88 ? -10.051 11.320 1.562 1.00 95.00 88 VAL A N 1
ATOM 639 C CA . VAL A 1 88 ? -10.003 12.726 1.999 1.00 95.00 88 VAL A CA 1
ATOM 640 C C . VAL A 1 88 ? -9.526 13.654 0.870 1.00 95.00 88 VAL A C 1
ATOM 642 O O . VAL A 1 88 ? -9.934 14.814 0.781 1.00 95.00 88 VAL A O 1
ATOM 645 N N . GLY A 1 89 ? -8.674 13.150 -0.029 1.00 93.06 89 GLY A N 1
ATOM 646 C CA . GLY A 1 89 ? -8.226 13.865 -1.220 1.00 93.06 89 GLY A CA 1
ATOM 647 C C . GLY A 1 89 ? -7.514 15.178 -0.886 1.00 93.06 89 GLY A C 1
ATOM 648 O O . GLY A 1 89 ? -6.618 15.215 -0.048 1.00 93.06 89 GLY A O 1
ATOM 649 N N . ASN A 1 90 ? -7.929 16.269 -1.535 1.00 91.19 90 ASN A N 1
ATOM 650 C CA . ASN A 1 90 ? -7.271 17.581 -1.442 1.00 91.19 90 ASN A CA 1
ATOM 651 C C . ASN A 1 90 ? -7.444 18.291 -0.088 1.00 91.19 90 ASN A C 1
ATOM 653 O O . ASN A 1 90 ? -6.872 19.362 0.101 1.00 91.19 90 ASN A O 1
ATOM 657 N N . VAL A 1 91 ? -8.253 17.746 0.827 1.00 92.56 91 VAL A N 1
ATOM 658 C CA . VAL A 1 91 ? -8.326 18.252 2.207 1.00 92.56 91 VAL A CA 1
ATOM 659 C C . VAL A 1 91 ? -7.056 17.877 2.983 1.00 92.56 91 VAL A C 1
ATOM 661 O O . VAL A 1 91 ? -6.648 18.601 3.890 1.00 92.56 91 VAL A O 1
ATOM 664 N N . ALA A 1 92 ? -6.391 16.780 2.603 1.00 92.56 92 ALA A N 1
ATOM 665 C CA . ALA A 1 92 ? -5.097 16.418 3.159 1.00 92.56 92 ALA A CA 1
ATOM 666 C C . ALA A 1 92 ? -4.014 17.418 2.722 1.00 92.56 92 ALA A C 1
ATOM 668 O O . ALA A 1 92 ? -4.068 18.001 1.638 1.00 92.56 92 ALA A O 1
ATOM 669 N N . GLY A 1 93 ? -2.989 17.595 3.558 1.00 92.94 93 GLY A N 1
ATOM 670 C CA . GLY A 1 93 ? -1.853 18.453 3.223 1.00 92.94 93 GLY A CA 1
ATOM 671 C C . GLY A 1 93 ? -1.164 18.021 1.922 1.00 92.94 93 GLY A C 1
ATOM 672 O O . GLY A 1 93 ? -1.042 16.826 1.624 1.00 92.94 93 GLY A O 1
ATOM 673 N N . SER A 1 94 ? -0.655 18.990 1.156 1.00 93.50 94 SER A N 1
ATOM 674 C CA . SER A 1 94 ? 0.074 18.738 -0.100 1.00 93.50 94 SER A CA 1
ATOM 675 C C . SER A 1 94 ? 1.235 17.760 0.073 1.00 93.50 94 SER A C 1
ATOM 677 O O . SER A 1 94 ? 1.509 16.953 -0.814 1.00 93.50 94 SER A O 1
ATOM 679 N N . ASP A 1 95 ? 1.874 17.796 1.240 1.00 94.88 95 ASP A N 1
ATOM 680 C CA . ASP A 1 95 ? 3.093 17.045 1.541 1.00 94.88 95 ASP A CA 1
ATOM 681 C C . ASP A 1 95 ? 2.825 15.543 1.731 1.00 94.88 95 ASP A C 1
ATOM 683 O O . ASP A 1 95 ? 3.722 14.722 1.550 1.00 94.88 95 ASP A O 1
ATOM 687 N N . ILE A 1 96 ? 1.578 15.174 2.050 1.00 94.25 96 ILE A N 1
ATOM 688 C CA . ILE A 1 96 ? 1.151 13.789 2.313 1.00 94.25 96 ILE A CA 1
ATOM 689 C C . ILE A 1 96 ? 0.221 13.228 1.232 1.00 94.25 96 ILE A C 1
ATOM 691 O O . ILE A 1 96 ? 0.079 12.012 1.117 1.00 94.25 96 ILE A O 1
ATOM 695 N N . THR A 1 97 ? -0.373 14.084 0.395 1.00 92.56 97 THR A N 1
ATOM 696 C CA . THR A 1 97 ? -1.355 13.684 -0.633 1.00 92.56 97 THR A CA 1
ATOM 697 C C . THR A 1 97 ? -0.784 12.665 -1.630 1.00 92.56 97 THR A C 1
ATOM 699 O O . THR A 1 97 ? -1.494 11.775 -2.101 1.00 92.56 97 THR A O 1
ATOM 702 N N . SER A 1 98 ? 0.524 12.721 -1.908 1.00 93.56 98 SER A N 1
ATOM 703 C CA . SER A 1 98 ? 1.208 11.760 -2.785 1.00 93.56 98 SER A CA 1
ATOM 704 C C . SER A 1 98 ? 1.107 10.308 -2.288 1.00 93.56 98 SER A C 1
ATOM 706 O O . SER A 1 98 ? 1.097 9.384 -3.104 1.00 93.56 98 SER A O 1
ATOM 708 N N . GLY A 1 99 ? 0.934 10.090 -0.978 1.00 94.38 99 GLY A N 1
ATOM 709 C CA . GLY A 1 99 ? 0.777 8.766 -0.368 1.00 94.38 99 GLY A CA 1
ATOM 710 C C . GLY A 1 99 ? -0.462 7.998 -0.843 1.00 94.38 99 GLY A C 1
ATOM 711 O O . GLY A 1 99 ? -0.457 6.765 -0.842 1.00 94.38 99 GLY A O 1
ATOM 712 N N . ALA A 1 100 ? -1.494 8.703 -1.318 1.00 95.44 100 ALA A N 1
ATOM 713 C CA . ALA A 1 100 ? -2.703 8.103 -1.884 1.00 95.44 100 ALA A CA 1
ATOM 714 C C . ALA A 1 100 ? -2.512 7.568 -3.312 1.00 95.44 100 ALA A C 1
ATOM 716 O O . ALA A 1 100 ? -3.279 6.717 -3.766 1.00 95.44 100 ALA A O 1
ATOM 717 N N . THR A 1 101 ? -1.499 8.050 -4.035 1.00 92.62 101 THR A N 1
ATOM 718 C CA . THR A 1 101 ? -1.380 7.814 -5.478 1.00 92.62 101 THR A CA 1
ATOM 719 C C . THR A 1 101 ? -0.986 6.372 -5.810 1.00 92.62 101 THR A C 1
ATOM 721 O O . THR A 1 101 ? -0.342 5.659 -5.026 1.00 92.62 101 THR A O 1
ATOM 724 N N . ILE A 1 102 ? -1.421 5.898 -6.978 1.00 92.62 102 ILE A N 1
ATOM 725 C CA . ILE A 1 102 ? -1.022 4.590 -7.501 1.00 92.62 102 ILE A CA 1
ATOM 726 C C . ILE A 1 102 ? 0.407 4.708 -8.034 1.00 92.62 102 ILE A C 1
ATOM 728 O O . ILE A 1 102 ? 0.742 5.661 -8.732 1.00 92.62 102 ILE A O 1
ATOM 732 N N . LEU A 1 103 ? 1.253 3.728 -7.706 1.00 91.69 103 LEU A N 1
ATOM 733 C CA . LEU A 1 103 ? 2.583 3.635 -8.296 1.00 91.69 103 LEU A CA 1
ATOM 734 C C . LEU A 1 103 ? 2.445 3.147 -9.742 1.00 91.69 103 LEU A C 1
ATOM 736 O O . LEU A 1 103 ? 2.245 1.957 -9.987 1.00 91.69 103 LEU A O 1
ATOM 740 N N . GLU A 1 104 ? 2.546 4.067 -10.694 1.00 93.00 104 GLU A N 1
ATOM 741 C CA . GLU A 1 104 ? 2.485 3.750 -12.118 1.00 93.00 104 GLU A CA 1
ATOM 742 C C . GLU A 1 104 ? 3.881 3.450 -12.668 1.00 93.00 104 GLU A C 1
ATOM 744 O O . GLU A 1 104 ? 4.806 4.256 -12.556 1.00 93.00 104 GLU A O 1
ATOM 749 N N . ARG A 1 105 ? 4.043 2.273 -13.283 1.00 94.69 105 ARG A N 1
ATOM 750 C CA . ARG A 1 105 ? 5.281 1.901 -13.974 1.00 94.69 105 ARG A CA 1
ATOM 751 C C . ARG A 1 105 ? 5.162 2.260 -15.462 1.00 94.69 105 ARG A C 1
ATOM 753 O O . ARG A 1 105 ? 4.426 1.569 -16.169 1.00 94.69 105 ARG A O 1
ATOM 760 N N . PRO A 1 106 ? 5.895 3.269 -15.969 1.00 94.31 106 PRO A N 1
ATOM 761 C CA . PRO A 1 106 ? 5.842 3.631 -17.381 1.00 94.31 106 PRO A CA 1
ATOM 762 C C . PRO A 1 106 ? 6.512 2.572 -18.268 1.00 94.31 106 PRO A C 1
ATOM 764 O O . PRO A 1 106 ? 7.244 1.688 -17.800 1.00 94.31 106 PRO A O 1
ATOM 76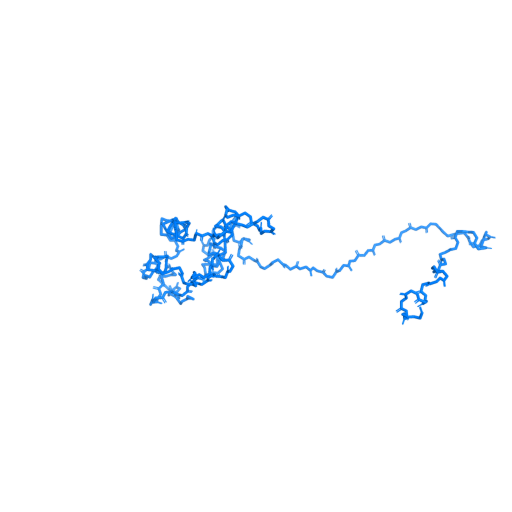7 N N . LEU A 1 107 ? 6.268 2.672 -19.577 1.00 96.56 107 LEU A N 1
ATOM 768 C CA . LEU A 1 107 ? 6.963 1.857 -20.569 1.00 96.56 107 LEU A CA 1
ATOM 769 C C . LEU A 1 107 ? 8.470 2.145 -20.518 1.00 96.56 107 LEU A C 1
ATOM 771 O O . LEU A 1 107 ? 8.890 3.299 -20.466 1.00 96.56 107 LEU A O 1
ATOM 775 N N . SER A 1 108 ? 9.282 1.090 -20.526 1.00 95.81 108 SER A N 1
ATOM 776 C CA . SER A 1 108 ? 10.738 1.221 -20.495 1.00 95.81 108 SER A CA 1
ATOM 777 C C . SER A 1 108 ? 11.257 1.827 -21.799 1.00 95.81 108 SER A C 1
ATOM 779 O O . SER A 1 108 ? 10.866 1.402 -22.884 1.00 95.81 108 SER A O 1
ATOM 781 N N . SER A 1 109 ? 12.182 2.777 -21.687 1.00 95.75 109 SER A N 1
ATOM 782 C CA . SER A 1 109 ? 12.885 3.392 -22.815 1.00 95.75 109 SER A CA 1
ATOM 783 C C . SER A 1 109 ? 14.395 3.298 -22.617 1.00 95.75 109 SER A C 1
ATOM 785 O O . SER A 1 109 ? 14.874 3.337 -21.485 1.00 95.75 109 SER A O 1
ATOM 787 N N . GLY A 1 110 ? 15.150 3.217 -23.712 1.00 95.81 110 GLY A N 1
ATOM 788 C CA . GLY A 1 110 ? 16.611 3.204 -23.682 1.00 95.81 110 GLY A CA 1
ATOM 789 C C . GLY A 1 110 ? 17.203 3.962 -24.864 1.00 95.81 110 GLY A C 1
ATOM 790 O O . GLY A 1 110 ? 16.598 4.022 -25.933 1.00 95.81 110 GLY A O 1
ATOM 791 N N . GLN A 1 111 ? 18.393 4.526 -24.668 1.00 97.06 111 GLN A N 1
ATOM 792 C CA . GLN A 1 111 ? 19.171 5.198 -25.705 1.00 97.06 111 GLN A CA 1
ATOM 793 C C . GLN A 1 111 ? 20.553 4.550 -25.771 1.00 97.06 111 GLN A C 1
ATOM 795 O O . GLN A 1 111 ? 21.196 4.349 -24.742 1.00 97.06 111 GLN A O 1
ATOM 800 N N . GLN A 1 112 ? 21.001 4.210 -26.978 1.00 94.56 112 GLN A N 1
ATOM 801 C CA . GLN A 1 112 ? 22.323 3.638 -27.224 1.00 94.56 112 GLN A CA 1
ATOM 802 C C . GLN A 1 112 ? 23.043 4.508 -28.249 1.00 94.56 112 GLN A C 1
ATOM 804 O O . GLN A 1 112 ? 22.475 4.833 -29.291 1.00 94.56 112 GLN A O 1
ATOM 809 N N . VAL A 1 113 ? 24.281 4.890 -27.939 1.00 94.88 113 VAL A N 1
ATOM 810 C CA . VAL A 1 113 ? 25.150 5.683 -28.815 1.00 94.88 113 VAL A CA 1
ATOM 811 C C . VAL A 1 113 ? 26.477 4.951 -28.917 1.00 94.88 113 VAL A C 1
ATOM 813 O O . VAL A 1 113 ? 27.084 4.629 -27.898 1.00 94.88 113 VAL A O 1
ATOM 816 N N . TYR A 1 114 ? 26.895 4.648 -30.140 1.00 88.75 114 TYR A N 1
ATOM 817 C CA . TYR A 1 114 ? 28.162 3.990 -30.427 1.00 88.75 114 TYR A CA 1
ATOM 818 C C . TYR A 1 114 ? 28.673 4.431 -31.798 1.00 88.75 114 TYR A C 1
ATOM 820 O O . TYR A 1 114 ? 27.880 4.703 -32.704 1.00 88.75 114 TYR A O 1
ATOM 828 N N . ASP A 1 115 ? 29.994 4.485 -31.942 1.00 88.38 115 ASP A N 1
ATOM 829 C CA . ASP A 1 115 ? 30.638 4.826 -33.206 1.00 88.38 115 ASP A CA 1
ATOM 830 C C . ASP A 1 115 ? 30.506 3.671 -34.204 1.00 88.38 115 ASP A C 1
ATOM 832 O O . ASP A 1 115 ? 30.607 2.496 -33.844 1.00 88.38 115 ASP A O 1
ATOM 836 N N . GLN A 1 116 ? 30.300 4.001 -35.479 1.00 84.81 116 GLN A N 1
ATOM 837 C CA . GLN A 1 116 ? 30.281 3.025 -36.565 1.00 84.81 116 GLN A CA 1
ATOM 838 C C . GLN A 1 116 ? 31.374 3.359 -37.573 1.00 84.81 116 GLN A C 1
ATOM 840 O O . GLN A 1 116 ? 31.407 4.458 -38.120 1.00 84.81 116 GLN A O 1
ATOM 845 N N . ASN A 1 117 ? 32.242 2.386 -37.850 1.00 85.62 117 ASN A N 1
ATOM 846 C CA . ASN A 1 117 ? 33.185 2.458 -38.958 1.00 85.62 117 ASN A CA 1
ATOM 847 C C . ASN A 1 117 ? 32.940 1.282 -39.909 1.00 85.62 117 ASN A C 1
ATOM 849 O O . ASN A 1 117 ? 33.233 0.131 -39.585 1.00 85.62 117 ASN A O 1
ATOM 853 N N . THR A 1 118 ? 32.384 1.582 -41.081 1.00 87.38 118 THR A N 1
ATOM 854 C CA . THR A 1 118 ? 32.033 0.585 -42.097 1.00 87.38 118 THR A CA 1
ATOM 855 C C . THR A 1 118 ? 33.244 0.014 -42.837 1.00 87.38 118 THR A C 1
ATOM 857 O O . THR A 1 118 ? 33.115 -1.047 -43.440 1.00 87.38 118 THR A O 1
ATOM 860 N N . GLU A 1 119 ? 34.412 0.667 -42.791 1.00 92.31 119 GLU A N 1
ATOM 861 C CA . GLU A 1 119 ? 35.635 0.209 -43.476 1.00 92.31 119 GLU A CA 1
ATOM 862 C C . GLU A 1 119 ? 36.222 -1.058 -42.841 1.00 92.31 119 GLU A C 1
ATOM 864 O O . GLU A 1 119 ? 36.801 -1.889 -43.536 1.00 92.31 119 GLU A O 1
ATOM 869 N N . PHE A 1 120 ? 36.038 -1.232 -41.528 1.00 88.00 120 PHE A N 1
ATOM 870 C CA . PHE A 1 120 ? 36.573 -2.371 -40.772 1.00 88.00 120 PHE A CA 1
ATOM 871 C C . PHE A 1 120 ? 35.561 -3.498 -40.558 1.00 88.00 120 PHE A C 1
ATOM 873 O O . PHE A 1 120 ? 35.853 -4.463 -39.848 1.00 88.00 120 PHE A O 1
ATOM 880 N N . TRP A 1 121 ? 34.372 -3.418 -41.160 1.00 88.75 121 TRP A N 1
ATOM 881 C CA . TRP A 1 121 ? 33.378 -4.476 -41.024 1.00 88.75 121 TRP A CA 1
ATOM 882 C C . TRP A 1 121 ? 33.931 -5.830 -41.502 1.00 88.75 121 TRP A C 1
ATOM 884 O O . TRP A 1 121 ? 34.541 -5.905 -42.568 1.00 88.75 121 TRP A O 1
ATOM 894 N N . PRO A 1 122 ? 33.711 -6.915 -40.731 1.00 88.19 122 PRO A N 1
ATOM 895 C CA . PRO A 1 122 ? 32.722 -7.055 -39.652 1.00 88.19 122 PRO A CA 1
ATOM 896 C C . PRO A 1 122 ? 33.169 -6.598 -38.248 1.00 88.19 122 PRO A C 1
ATOM 898 O O . PRO A 1 122 ? 32.357 -6.642 -37.324 1.00 88.19 122 PRO A O 1
ATOM 901 N N . LEU A 1 123 ? 34.412 -6.151 -38.055 1.00 87.56 123 LEU A N 1
ATOM 902 C CA . LEU A 1 123 ? 34.889 -5.679 -36.753 1.00 87.56 123 LEU A CA 1
ATOM 903 C C . LEU A 1 123 ? 34.171 -4.371 -36.367 1.00 87.56 123 LEU A C 1
ATOM 905 O O . LEU A 1 123 ? 34.158 -3.413 -37.135 1.00 87.56 123 LEU A O 1
ATOM 909 N N . GLY A 1 124 ? 33.526 -4.343 -35.195 1.00 85.81 124 GLY A N 1
ATOM 910 C CA . GLY A 1 124 ? 32.735 -3.192 -34.730 1.00 85.81 124 GLY A CA 1
ATOM 911 C C . GLY A 1 124 ? 31.348 -3.050 -35.376 1.00 85.81 124 GLY A C 1
ATOM 912 O O . GLY A 1 124 ? 30.641 -2.081 -35.104 1.00 85.81 124 GLY A O 1
ATOM 913 N N . LYS A 1 125 ? 30.922 -4.006 -36.214 1.00 89.94 125 LYS A N 1
ATOM 914 C CA . LYS A 1 125 ? 29.556 -4.039 -36.750 1.00 89.94 125 LYS A CA 1
ATOM 915 C C . LYS A 1 125 ? 28.573 -4.498 -35.660 1.00 89.94 125 LYS A C 1
ATOM 917 O O . LYS A 1 125 ? 28.844 -5.511 -35.013 1.00 89.94 125 LYS A O 1
ATOM 922 N N . PRO A 1 126 ? 27.411 -3.840 -35.481 1.00 90.69 126 PRO A N 1
ATOM 923 C CA . PRO A 1 126 ? 26.372 -4.308 -34.565 1.00 90.69 126 PRO A CA 1
ATOM 924 C C . PRO A 1 126 ? 25.675 -5.542 -35.154 1.00 90.69 126 PRO A C 1
ATOM 926 O O . PRO A 1 126 ? 24.667 -5.444 -35.853 1.00 90.69 126 PRO A O 1
ATOM 929 N N . VAL A 1 127 ? 26.253 -6.719 -34.922 1.00 91.50 127 VAL A N 1
ATOM 930 C CA . VAL A 1 127 ? 25.701 -7.997 -35.380 1.00 91.50 127 VAL A CA 1
ATOM 931 C C . VAL A 1 127 ? 24.867 -8.611 -34.250 1.00 91.50 127 VAL A C 1
ATOM 933 O O . VAL A 1 127 ? 25.370 -8.724 -33.130 1.00 91.50 127 VAL A O 1
ATOM 936 N N . PRO A 1 128 ? 23.608 -9.016 -34.509 1.00 93.19 128 PRO A N 1
ATOM 937 C CA . PRO A 1 128 ? 22.832 -9.795 -33.550 1.00 93.19 128 PRO A CA 1
ATOM 938 C C . PRO A 1 128 ? 23.583 -11.068 -33.144 1.00 93.19 128 PRO A C 1
ATOM 940 O O . PRO A 1 128 ? 24.271 -11.674 -33.964 1.00 93.19 128 PRO A O 1
ATOM 943 N N . LYS A 1 129 ? 23.441 -11.496 -31.886 1.00 94.94 129 LYS A N 1
ATOM 944 C CA . LYS A 1 129 ? 24.020 -12.762 -31.414 1.00 94.94 129 LYS A CA 1
ATOM 945 C C . LYS A 1 129 ? 23.599 -13.905 -32.348 1.00 94.94 129 LYS A C 1
ATOM 947 O O . LYS A 1 129 ? 22.419 -14.026 -32.666 1.00 94.94 129 LYS A O 1
ATOM 952 N N . LEU A 1 130 ? 24.552 -14.734 -32.773 1.00 93.88 130 LEU A N 1
ATOM 953 C CA . LEU A 1 130 ? 24.328 -15.739 -33.820 1.00 93.88 130 LEU A CA 1
ATOM 954 C C . LEU A 1 130 ? 23.247 -16.752 -33.430 1.00 93.88 130 LEU A C 1
ATOM 956 O O . LEU A 1 130 ? 22.405 -17.114 -34.244 1.00 93.88 130 LEU A O 1
ATOM 960 N N . GLU A 1 131 ? 23.214 -17.141 -32.160 1.00 95.06 131 GLU A N 1
ATOM 961 C CA . GLU A 1 131 ? 22.235 -18.079 -31.616 1.00 95.06 131 GLU A CA 1
ATOM 962 C C . GLU A 1 131 ? 20.961 -17.384 -31.107 1.00 95.06 131 GLU A C 1
ATOM 964 O O . GLU A 1 131 ? 20.139 -18.029 -30.459 1.00 95.06 131 GLU A O 1
ATOM 969 N N . ALA A 1 132 ? 20.777 -16.077 -31.353 1.00 96.69 132 ALA A N 1
ATOM 970 C CA . ALA A 1 132 ? 19.624 -15.328 -30.839 1.00 96.69 132 ALA A CA 1
ATOM 971 C C . ALA A 1 132 ? 18.292 -15.908 -31.319 1.00 96.69 132 ALA A C 1
ATOM 973 O O . ALA A 1 132 ? 17.334 -15.949 -30.555 1.00 96.69 132 ALA A O 1
ATOM 974 N N . HIS A 1 133 ? 18.233 -16.368 -32.570 1.00 94.25 133 HIS A N 1
ATOM 975 C CA . HIS A 1 133 ? 17.018 -16.964 -33.113 1.00 94.25 133 HIS A CA 1
ATOM 976 C C . HIS A 1 133 ? 16.656 -18.259 -32.382 1.00 94.25 133 HIS A C 1
ATOM 978 O O . HIS A 1 133 ? 15.546 -18.342 -31.873 1.00 94.25 133 HIS A O 1
ATOM 984 N N . ILE A 1 134 ? 17.612 -19.181 -32.225 1.00 96.12 134 ILE A N 1
ATOM 985 C CA . ILE A 1 134 ? 17.416 -20.472 -31.540 1.00 96.12 134 ILE A CA 1
ATOM 986 C C . ILE A 1 134 ? 17.051 -20.254 -30.056 1.00 96.12 134 ILE A C 1
ATOM 988 O O . ILE A 1 134 ? 16.131 -20.870 -29.529 1.00 96.12 134 ILE A O 1
ATOM 992 N N . GLN A 1 135 ? 17.702 -19.296 -29.382 1.00 96.00 135 GLN A N 1
ATOM 993 C CA . GLN A 1 135 ? 17.412 -18.962 -27.976 1.00 96.00 135 GLN A CA 1
ATOM 994 C C . GLN A 1 135 ? 16.007 -18.392 -27.754 1.00 96.00 135 GLN A C 1
ATOM 996 O O . GLN A 1 135 ? 15.463 -18.536 -26.660 1.00 96.00 135 GLN A O 1
ATOM 1001 N N . CYS A 1 136 ? 15.432 -17.737 -28.764 1.00 96.06 136 CYS A N 1
ATOM 1002 C CA . CYS A 1 136 ? 14.112 -17.115 -28.679 1.00 96.06 136 CYS A CA 1
ATOM 1003 C C . CYS A 1 136 ? 12.998 -17.960 -29.320 1.00 96.06 136 CYS A C 1
ATOM 1005 O O . CYS A 1 136 ? 11.828 -17.665 -29.081 1.00 96.06 136 CYS A O 1
ATOM 1007 N N . SER A 1 137 ? 13.328 -18.972 -30.131 1.00 95.12 137 SER A N 1
ATOM 1008 C CA . SER A 1 137 ? 12.361 -19.866 -30.785 1.00 95.12 137 SER A CA 1
ATOM 1009 C C . SER A 1 137 ? 12.006 -21.093 -29.943 1.00 95.12 137 SER A C 1
ATOM 1011 O O . SER A 1 137 ? 10.932 -21.660 -30.138 1.00 95.12 137 SER A O 1
ATOM 1013 N N . GLY A 1 138 ? 12.865 -21.475 -28.990 1.00 89.69 138 GLY A N 1
ATOM 1014 C CA . GLY A 1 138 ? 12.707 -22.708 -28.212 1.00 89.69 138 GLY A CA 1
ATOM 1015 C C . GLY A 1 138 ? 13.102 -23.974 -28.982 1.00 89.69 138 GLY A C 1
ATOM 1016 O O . GLY A 1 138 ? 12.656 -25.060 -28.612 1.00 89.69 138 GLY A O 1
ATOM 1017 N N . GLU A 1 139 ? 13.887 -23.815 -30.053 1.00 81.69 139 GLU A N 1
ATOM 1018 C CA . GLU A 1 139 ? 14.536 -24.893 -30.817 1.00 81.69 139 GLU A CA 1
ATOM 1019 C C . GLU A 1 139 ? 15.736 -25.519 -30.088 1.00 81.69 139 GLU A C 1
ATOM 1021 O O . GLU A 1 139 ? 16.362 -24.842 -29.237 1.00 81.69 139 GLU A O 1
#

Secondary structure (DSSP, 8-state):
-EEETTTTTEEES----B-SSS-SS--B-HHHHHHHTT-BSS-HHHHHHHHHHHHHH--PPP-TTSPPHHHHHHHHHHHHHHHHHHHHGGGS-HHHHGGGS----PPP---------GGGTTTT--PPPTTHHHHHHT-

Foldseek 3Di:
DQFDLVPQRQAEAFDFQADPQQDDPGGTLRQLSVLRHRDHLLDPVSLVVSLVSQLVSRHGDDDPPDDGNVVVSVVSSLVVVLVSLLSSAPSDDPVCNCSVDDDDDDDDDDDDDDDDDPVPPPVPPPDPDPCPCVVVVVD

pLDDT: mean 94.48, std 3.19, range [81.69, 98.19]

InterPro domains:
  IPR005107 CO dehydrogenase flavoprotein, C-terminal [PF03450] (14-85)
  IPR005107 CO dehydrogenase flavoprotein, C-terminal [SM01092] (2-87)
  IPR016208 Aldehyde oxidase/xanthine dehydrogenase-like [PTHR45444] (1-139)
  IPR036683 CO dehydrogenase flavoprotein, C-terminal domain superfamily [SSF55447] (3-89)

Sequence (139 aa):
MQVDANNAHTVVGTPVIVFGCINTTFVHASATEAALAGKSLEDEAVIQAALSALASEVVPDSRPYDASPEYKVALAQNMLYKTILGIVGNVAGSDITSGATILERPLSSGQQVYDQNTEFWPLGKPVPKLEAHIQCSGE